Protein AF-A0A2K9AMS3-F1 (afdb_monomer_lite)

Foldseek 3Di:
DPCVVVCLVPVQLVVLVVVLVVQLVVLVVVLVVDDVVVSVVSNVVVNVVSVVVSVVSNVVSVVVVVVVVVVVVVVVVVVVVVPD

Secondary structure (DSSP, 8-state):
--STTTTHHHHHHHHHHHHHHHHHHHHHHHHTTS-HHHHHHHHHHHHHHHHHHHHHHHHHHHHHHHHHHHHHHHHHHHHHSS--

Organism: NCBI:txid1561924

Sequence (84 aa):
MKDILTFNKMVTPLIIQVIFWLGVLAIFIGAFQYNFLQGFLMIIFGTLIWRVYCELMIVIFKINNNVHILAAAKSDKAGSENGQ

Radius of gyration: 20.9 Å; chains: 1; bounding box: 50×27×55 Å

pLDDT: mean 74.66, std 14.66, range [41.62, 92.44]

InterPro domains:
  IPR025557 Protein of unknown function DUF4282 [PF14110] (32-69)

Structure (mmCIF, N/CA/C/O backbone):
data_AF-A0A2K9AMS3-F1
#
_entry.id   AF-A0A2K9AMS3-F1
#
loop_
_atom_site.group_PDB
_atom_site.id
_atom_site.type_symbol
_atom_site.label_atom_id
_atom_site.label_alt_id
_atom_site.label_comp_id
_atom_site.label_asym_id
_atom_site.label_entity_id
_atom_site.label_seq_id
_atom_site.pdbx_PDB_ins_code
_atom_site.Cartn_x
_atom_site.Cartn_y
_atom_site.Cartn_z
_atom_site.occupancy
_atom_site.B_iso_or_equiv
_atom_site.auth_seq_id
_atom_site.auth_comp_id
_atom_site.auth_asym_id
_atom_site.auth_atom_id
_atom_site.pdbx_PDB_model_num
ATOM 1 N N . MET A 1 1 ? -30.127 8.747 9.667 1.00 44.09 1 MET A N 1
ATOM 2 C CA . MET A 1 1 ? -28.656 8.937 9.643 1.00 44.09 1 MET A CA 1
ATOM 3 C C . MET A 1 1 ? -27.961 7.937 10.578 1.00 44.09 1 MET A C 1
ATOM 5 O O . MET A 1 1 ? -27.246 8.336 11.485 1.00 44.09 1 MET A O 1
ATOM 9 N N . LYS A 1 2 ? -28.211 6.630 10.410 1.00 44.69 2 LYS A N 1
ATOM 10 C CA . LYS A 1 2 ? -27.678 5.565 11.286 1.00 44.69 2 LYS A CA 1
ATOM 11 C C . LYS A 1 2 ? -27.083 4.379 10.510 1.00 44.69 2 LYS A C 1
ATOM 13 O O . LYS A 1 2 ? -26.728 3.384 11.119 1.00 44.69 2 LYS A O 1
ATOM 18 N N . ASP A 1 3 ? -26.890 4.521 9.199 1.00 50.34 3 ASP A N 1
ATOM 19 C CA . ASP A 1 3 ? -26.288 3.483 8.345 1.00 50.34 3 ASP A CA 1
ATOM 20 C C . ASP A 1 3 ? -24.805 3.707 8.040 1.00 50.34 3 ASP A C 1
ATOM 22 O O . ASP A 1 3 ? -24.134 2.842 7.485 1.00 50.34 3 ASP A O 1
ATOM 26 N N . ILE A 1 4 ? -24.244 4.829 8.495 1.00 52.38 4 ILE A N 1
ATOM 27 C CA . ILE A 1 4 ? -22.807 5.111 8.370 1.00 52.38 4 ILE A CA 1
ATOM 28 C C . ILE A 1 4 ? -21.961 4.256 9.332 1.00 52.38 4 ILE A C 1
ATOM 30 O O . ILE A 1 4 ? -20.748 4.168 9.174 1.00 52.38 4 ILE A O 1
ATOM 34 N N . LEU A 1 5 ? -22.592 3.587 10.305 1.00 54.25 5 LEU A N 1
ATOM 35 C CA . LEU A 1 5 ? -21.913 2.756 11.309 1.00 54.25 5 LEU A CA 1
ATOM 36 C C . LEU A 1 5 ? -21.893 1.258 10.956 1.00 54.25 5 LEU A C 1
ATOM 38 O O . LEU A 1 5 ? -21.043 0.531 11.461 1.00 54.25 5 LEU A O 1
ATOM 42 N N . THR A 1 6 ? -22.726 0.814 10.010 1.00 53.19 6 THR A N 1
ATOM 43 C CA . THR A 1 6 ? -22.632 -0.518 9.371 1.00 53.19 6 THR A CA 1
ATOM 44 C C . THR A 1 6 ? -21.786 -0.464 8.085 1.00 53.19 6 THR A C 1
ATOM 46 O O . THR A 1 6 ? -21.412 -1.490 7.516 1.00 53.19 6 THR A O 1
ATOM 49 N N . PHE A 1 7 ? -21.402 0.745 7.661 1.00 47.97 7 PHE A N 1
ATOM 50 C CA . PHE A 1 7 ? -20.636 1.028 6.447 1.00 47.97 7 PHE A CA 1
ATOM 51 C C . PHE A 1 7 ? -19.198 0.475 6.516 1.00 47.97 7 PHE A C 1
ATOM 53 O O . PHE A 1 7 ? -18.681 -0.013 5.519 1.00 47.97 7 PHE A O 1
ATOM 60 N N . ASN A 1 8 ? -18.561 0.416 7.692 1.00 53.59 8 ASN A N 1
ATOM 61 C CA . ASN A 1 8 ? -17.163 -0.037 7.823 1.00 53.59 8 ASN A CA 1
ATOM 62 C C . ASN A 1 8 ? -16.904 -1.484 7.359 1.00 53.59 8 ASN A C 1
ATOM 64 O O . ASN A 1 8 ? -15.803 -1.800 6.914 1.00 53.59 8 ASN A O 1
ATOM 68 N N . LYS A 1 9 ? -17.905 -2.376 7.396 1.00 50.75 9 LYS A N 1
ATOM 69 C CA . LYS A 1 9 ? -17.736 -3.756 6.904 1.00 50.75 9 LYS A CA 1
ATOM 70 C C . LYS A 1 9 ? -17.709 -3.851 5.369 1.00 50.75 9 LYS A C 1
ATOM 72 O O . LYS A 1 9 ? -17.264 -4.869 4.847 1.00 50.75 9 LYS A O 1
ATOM 77 N N . MET A 1 10 ? -18.104 -2.790 4.658 1.00 54.34 10 MET A N 1
ATOM 78 C CA . MET A 1 10 ? -18.056 -2.693 3.189 1.00 54.34 10 MET A CA 1
ATOM 79 C C . MET A 1 10 ? -17.145 -1.570 2.663 1.00 54.34 10 MET A C 1
ATOM 81 O O . MET A 1 10 ? -16.607 -1.688 1.567 1.00 54.34 10 MET A O 1
ATOM 85 N N . VAL A 1 11 ? -16.904 -0.515 3.439 1.00 66.44 11 VAL A N 1
ATOM 86 C CA . VAL A 1 11 ? -16.086 0.643 3.043 1.00 66.44 11 VAL A CA 1
ATOM 87 C C . VAL A 1 11 ? -14.607 0.336 3.069 1.00 66.44 11 VAL A C 1
ATOM 89 O O . VAL A 1 11 ? -13.915 0.654 2.110 1.00 66.44 11 VAL A O 1
ATOM 92 N N . THR A 1 12 ? -14.108 -0.298 4.131 1.00 76.19 12 THR A N 1
ATOM 93 C CA . THR A 1 12 ? -12.688 -0.642 4.212 1.00 76.19 12 THR A CA 1
ATOM 94 C C . THR A 1 12 ? -12.233 -1.536 3.054 1.00 76.19 12 THR A C 1
ATOM 96 O O . THR A 1 12 ? -11.226 -1.194 2.432 1.00 76.19 12 THR A O 1
ATOM 99 N N . PRO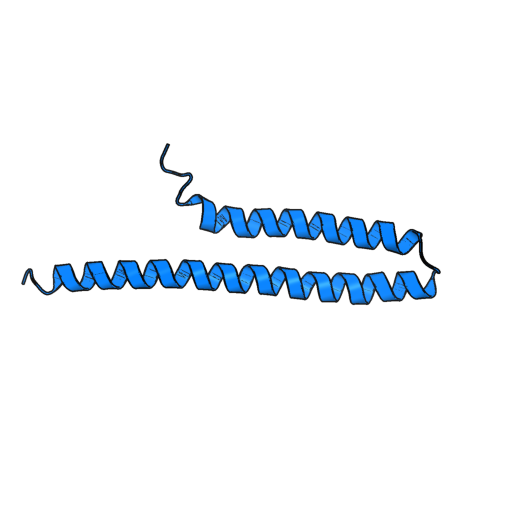 A 1 13 ? -12.950 -2.620 2.679 1.00 72.31 13 PRO A N 1
ATOM 100 C CA . PRO A 1 13 ? -12.560 -3.384 1.498 1.00 72.31 13 PRO A CA 1
ATOM 101 C C . PRO A 1 13 ? -12.636 -2.551 0.206 1.00 72.31 13 PRO A C 1
ATOM 103 O O . PRO A 1 13 ? -11.742 -2.672 -0.625 1.00 72.31 13 PRO A O 1
ATOM 106 N N . LEU A 1 14 ? -13.621 -1.654 0.061 1.00 77.00 14 LEU A N 1
ATOM 107 C CA . LEU A 1 14 ? -13.771 -0.796 -1.122 1.00 77.00 14 LEU A CA 1
ATOM 108 C C . LEU A 1 14 ? -12.651 0.254 -1.245 1.00 77.00 14 LEU A C 1
ATOM 110 O O . LEU A 1 14 ? -12.088 0.427 -2.323 1.00 77.00 14 LEU A O 1
ATOM 114 N N . ILE A 1 15 ? -12.266 0.905 -0.143 1.00 83.25 15 ILE A N 1
ATOM 115 C CA . ILE A 1 15 ? -11.144 1.856 -0.093 1.00 83.25 15 ILE A CA 1
ATOM 116 C C . ILE A 1 15 ? -9.832 1.166 -0.468 1.00 83.25 15 ILE A C 1
ATOM 118 O O . ILE A 1 15 ? -9.073 1.699 -1.278 1.00 83.25 15 ILE A O 1
ATOM 122 N N . ILE A 1 16 ? -9.573 -0.034 0.066 1.00 84.31 16 ILE A N 1
ATOM 123 C CA . ILE A 1 16 ? -8.370 -0.797 -0.291 1.00 84.31 16 ILE A CA 1
ATOM 124 C C . ILE A 1 16 ? -8.388 -1.163 -1.781 1.00 84.31 16 ILE A C 1
ATOM 126 O O . ILE A 1 16 ? -7.349 -1.102 -2.431 1.00 84.31 16 ILE A O 1
ATOM 130 N N . GLN A 1 17 ? -9.551 -1.484 -2.350 1.00 81.88 17 GLN A N 1
ATOM 131 C CA . GLN A 1 17 ? -9.687 -1.794 -3.775 1.00 81.88 17 GLN A CA 1
ATOM 132 C C . GLN A 1 17 ? -9.356 -0.588 -4.675 1.00 81.88 17 GLN A C 1
ATOM 134 O O . GLN A 1 17 ? -8.700 -0.749 -5.705 1.00 81.88 17 GLN A O 1
ATOM 139 N N . VAL A 1 18 ? -9.749 0.623 -4.264 1.00 87.25 18 VAL A N 1
ATOM 140 C CA . VAL A 1 18 ? -9.389 1.875 -4.953 1.00 87.25 18 VAL A CA 1
ATOM 141 C C . VAL A 1 18 ? -7.882 2.128 -4.868 1.00 87.25 18 VAL A C 1
ATOM 143 O O . VAL A 1 18 ? -7.246 2.388 -5.889 1.00 87.25 18 VAL A O 1
ATOM 146 N N . ILE A 1 19 ? -7.289 1.982 -3.677 1.00 88.12 19 ILE A N 1
ATOM 147 C CA . ILE A 1 19 ? -5.836 2.111 -3.474 1.00 88.12 19 ILE A CA 1
ATOM 148 C C . ILE A 1 19 ? -5.077 1.072 -4.306 1.00 88.12 19 ILE A C 1
ATOM 150 O O . ILE A 1 19 ? -4.056 1.398 -4.907 1.00 88.12 19 ILE A O 1
ATOM 154 N N . PHE A 1 20 ? -5.586 -0.161 -4.389 1.00 86.56 20 PHE A N 1
ATOM 155 C CA . PHE A 1 20 ? -4.978 -1.229 -5.174 1.00 86.56 20 PHE A CA 1
ATOM 156 C C . PHE A 1 20 ? -4.837 -0.826 -6.641 1.00 86.56 20 PHE A C 1
ATOM 158 O O . PHE A 1 20 ? -3.742 -0.915 -7.194 1.00 86.56 20 PHE A O 1
ATOM 165 N N . TRP A 1 21 ? -5.924 -0.350 -7.252 1.00 86.44 21 TRP A N 1
ATOM 166 C CA . TRP A 1 21 ? -5.930 0.054 -8.656 1.00 86.44 21 TRP A CA 1
ATOM 167 C C . TRP A 1 21 ? -4.999 1.244 -8.911 1.00 86.44 21 TRP A C 1
ATOM 169 O O . TRP A 1 21 ? -4.276 1.260 -9.904 1.00 86.44 21 TRP A O 1
ATOM 179 N N . LEU A 1 22 ? -4.947 2.191 -7.970 1.00 90.75 22 LEU A N 1
ATOM 180 C CA . LEU A 1 22 ? -4.067 3.359 -8.022 1.00 90.75 22 LEU A CA 1
ATOM 181 C C . LEU A 1 22 ? -2.583 2.962 -7.913 1.00 90.75 22 LEU A C 1
ATOM 183 O O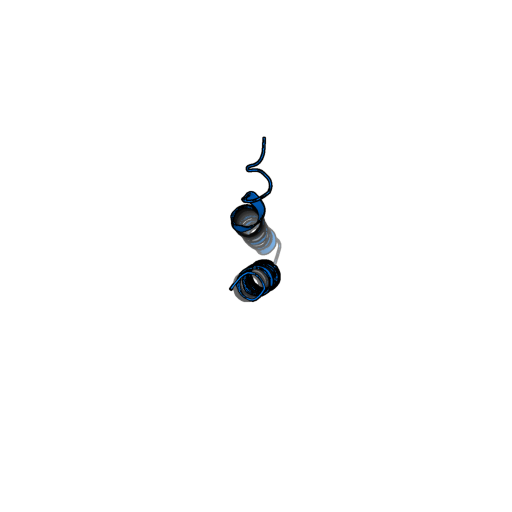 . LEU A 1 22 ? -1.752 3.466 -8.665 1.00 90.75 22 LEU A O 1
ATOM 187 N N . GLY A 1 23 ? -2.257 2.003 -7.043 1.00 87.88 23 GLY A N 1
ATOM 188 C CA . GLY A 1 23 ? -0.908 1.446 -6.919 1.00 87.88 23 GLY A CA 1
ATOM 189 C C . GLY A 1 23 ? -0.474 0.641 -8.142 1.00 87.88 23 GLY A C 1
ATOM 190 O O . GLY A 1 23 ? 0.648 0.806 -8.610 1.00 87.88 23 GLY A O 1
ATOM 191 N N . VAL A 1 24 ? -1.370 -0.164 -8.725 1.00 87.44 24 VAL A N 1
ATOM 192 C CA . VAL A 1 24 ? -1.098 -0.866 -9.992 1.00 87.44 24 VAL A CA 1
ATOM 193 C C . VAL A 1 24 ? -0.840 0.136 -11.117 1.00 87.44 24 VAL A C 1
ATOM 195 O O . VAL A 1 24 ? 0.125 -0.031 -11.858 1.00 87.44 24 VAL A O 1
ATOM 198 N N . LEU A 1 25 ? -1.642 1.203 -11.210 1.00 90.25 25 LEU A N 1
ATOM 199 C CA . LEU A 1 25 ? -1.440 2.269 -12.192 1.00 90.25 25 LEU A CA 1
ATOM 200 C C . LEU A 1 25 ? -0.073 2.949 -12.006 1.00 90.25 25 LEU A C 1
ATOM 202 O O . LEU A 1 25 ? 0.650 3.154 -12.977 1.00 90.25 25 LEU A O 1
ATOM 206 N N . ALA A 1 26 ? 0.313 3.239 -10.760 1.00 88.38 26 ALA A N 1
ATOM 207 C CA . ALA A 1 26 ? 1.607 3.833 -10.437 1.00 88.38 26 ALA A CA 1
ATOM 208 C C . ALA A 1 26 ? 2.788 2.918 -10.806 1.00 88.38 26 ALA A C 1
ATOM 210 O O . ALA A 1 26 ? 3.767 3.397 -11.375 1.00 88.38 26 ALA A O 1
ATOM 211 N N . ILE A 1 27 ? 2.690 1.608 -10.547 1.00 86.62 27 ILE A N 1
ATOM 212 C CA . ILE A 1 27 ? 3.704 0.620 -10.958 1.00 86.62 27 ILE A CA 1
ATOM 213 C C . ILE A 1 27 ? 3.810 0.577 -12.487 1.00 86.62 27 ILE A C 1
ATOM 215 O O . ILE A 1 27 ? 4.915 0.543 -13.027 1.00 86.62 27 ILE A O 1
ATOM 219 N N . PHE A 1 28 ? 2.674 0.637 -13.187 1.00 85.62 28 PHE A N 1
ATOM 220 C CA . PHE A 1 28 ? 2.631 0.630 -14.648 1.00 85.62 28 PHE A CA 1
ATOM 221 C C . PHE A 1 28 ? 3.313 1.863 -15.250 1.00 85.62 28 PHE A C 1
ATOM 223 O O . PHE A 1 28 ? 4.135 1.728 -16.149 1.00 85.62 28 PHE A O 1
ATOM 230 N N . ILE A 1 29 ? 3.025 3.058 -14.721 1.00 88.19 29 ILE A N 1
ATOM 231 C CA . ILE A 1 29 ? 3.641 4.318 -15.168 1.00 88.19 29 ILE A CA 1
ATOM 232 C C . ILE A 1 29 ? 5.130 4.356 -14.792 1.00 88.19 29 ILE A C 1
ATOM 234 O O . ILE A 1 29 ? 5.963 4.761 -15.600 1.00 88.19 29 ILE A O 1
ATOM 238 N N . GLY A 1 30 ? 5.484 3.892 -13.590 1.00 83.88 30 GLY A N 1
ATOM 239 C CA . GLY A 1 30 ? 6.870 3.823 -13.128 1.00 83.88 30 GLY A CA 1
ATOM 240 C C . GLY A 1 30 ? 7.731 2.903 -13.991 1.00 83.88 30 GLY A C 1
ATOM 241 O O . GLY A 1 30 ? 8.874 3.238 -14.284 1.00 83.88 30 GLY A O 1
ATOM 242 N N . ALA A 1 31 ? 7.175 1.789 -14.476 1.00 83.19 31 ALA A N 1
ATOM 243 C CA . ALA A 1 31 ? 7.886 0.854 -15.343 1.00 83.19 31 ALA A CA 1
ATOM 244 C C . ALA A 1 31 ? 8.345 1.472 -16.677 1.00 83.19 31 ALA A C 1
ATOM 246 O O . ALA A 1 31 ? 9.381 1.057 -17.191 1.00 83.19 31 ALA A O 1
ATOM 247 N N . PHE A 1 32 ? 7.641 2.486 -17.199 1.00 81.69 32 PHE A N 1
ATOM 248 C CA . PHE A 1 32 ? 8.058 3.224 -18.403 1.00 81.69 32 PHE A CA 1
ATOM 249 C C . PHE A 1 32 ? 9.284 4.121 -18.179 1.00 81.69 32 PHE A C 1
ATOM 251 O O . PHE A 1 32 ? 9.958 4.471 -19.143 1.00 81.69 32 PHE A O 1
ATOM 258 N N . GLN A 1 33 ? 9.580 4.490 -16.930 1.00 83.62 33 GLN A N 1
ATOM 259 C CA . GLN A 1 33 ? 10.728 5.333 -16.575 1.00 83.62 33 GLN A CA 1
ATOM 260 C C . GLN A 1 33 ? 12.028 4.537 -16.374 1.00 83.62 33 GLN A C 1
ATOM 262 O O . GLN A 1 33 ? 13.104 5.127 -16.295 1.00 83.62 33 GLN A O 1
ATOM 267 N N . TYR A 1 34 ? 11.950 3.208 -16.270 1.00 81.94 34 TYR A N 1
ATOM 268 C CA . TYR A 1 34 ? 13.109 2.339 -16.070 1.00 81.94 34 TYR A CA 1
ATOM 269 C C . TYR A 1 34 ? 13.537 1.647 -17.369 1.00 81.94 34 TYR A C 1
ATOM 271 O O . TYR A 1 34 ? 12.772 1.520 -18.322 1.00 81.94 34 TYR A O 1
ATOM 279 N N . ASN A 1 35 ? 14.773 1.139 -17.392 1.00 86.94 35 ASN A N 1
ATOM 280 C CA . ASN A 1 35 ? 15.266 0.305 -18.490 1.00 86.94 35 ASN A CA 1
ATOM 281 C C . ASN A 1 35 ? 14.358 -0.917 -18.702 1.00 86.94 35 ASN A C 1
ATOM 283 O O . ASN A 1 35 ? 13.875 -1.488 -17.726 1.00 86.94 35 ASN A O 1
ATOM 287 N N . PHE A 1 36 ? 14.211 -1.379 -19.949 1.00 80.56 36 PHE A N 1
ATOM 288 C CA . PHE A 1 36 ? 13.307 -2.480 -20.327 1.00 80.56 36 PHE A CA 1
ATOM 289 C C . PHE A 1 36 ? 13.423 -3.715 -19.412 1.00 80.56 36 PHE A C 1
ATOM 291 O O . PHE A 1 36 ? 12.419 -4.271 -18.974 1.00 80.56 36 PHE A O 1
ATOM 298 N N . LEU A 1 37 ? 14.651 -4.097 -19.043 1.00 85.50 37 LEU A N 1
ATOM 299 C CA . LEU A 1 37 ? 14.912 -5.239 -18.162 1.00 85.50 37 LEU A CA 1
ATOM 300 C C . LEU A 1 37 ? 14.513 -4.981 -16.697 1.00 85.50 37 LEU A C 1
ATOM 302 O O . LEU A 1 37 ? 13.962 -5.858 -16.037 1.00 85.50 37 LEU A O 1
ATOM 306 N N . GLN A 1 38 ? 14.762 -3.771 -16.191 1.00 84.50 38 GLN A N 1
ATOM 307 C CA . GLN A 1 38 ? 14.409 -3.375 -14.824 1.00 84.50 38 GLN A CA 1
ATOM 308 C C . GLN A 1 38 ? 12.899 -3.154 -14.674 1.00 84.50 38 GLN A C 1
ATOM 310 O O . GLN A 1 38 ? 12.321 -3.592 -13.684 1.00 84.50 38 GLN A O 1
ATOM 315 N N . GLY A 1 39 ? 12.254 -2.532 -15.667 1.00 85.25 39 GLY A N 1
ATOM 316 C CA . GLY A 1 39 ? 10.808 -2.318 -15.702 1.00 85.25 39 GLY A CA 1
ATOM 317 C C . GLY A 1 39 ? 10.033 -3.634 -15.738 1.00 85.25 39 GLY A C 1
ATOM 318 O O . GLY A 1 39 ? 9.074 -3.793 -14.987 1.00 85.25 39 GLY A O 1
ATOM 319 N N . PHE A 1 40 ? 10.494 -4.622 -16.515 1.00 85.88 40 PHE A N 1
ATOM 320 C CA . PHE A 1 40 ? 9.866 -5.948 -16.558 1.00 85.88 40 PHE A CA 1
ATOM 321 C C . PHE A 1 40 ? 9.943 -6.669 -15.204 1.00 85.88 40 PHE A C 1
ATOM 323 O O . PHE A 1 40 ? 8.948 -7.221 -14.727 1.00 85.88 40 PHE A O 1
ATOM 330 N N . LEU A 1 41 ? 11.104 -6.600 -14.541 1.00 89.19 41 LEU A N 1
ATOM 331 C CA . LEU A 1 41 ? 11.286 -7.147 -13.196 1.00 89.19 41 LEU A CA 1
ATOM 332 C C . LEU A 1 41 ? 10.371 -6.444 -12.176 1.00 89.19 41 LEU A C 1
ATOM 334 O O . LEU A 1 41 ? 9.756 -7.105 -11.340 1.00 89.19 41 LEU A O 1
ATOM 338 N N . MET A 1 42 ? 10.242 -5.115 -12.272 1.00 85.81 42 MET A N 1
ATOM 339 C CA . MET A 1 42 ? 9.408 -4.306 -11.379 1.00 85.81 42 MET A CA 1
ATOM 340 C C . MET A 1 42 ? 7.913 -4.591 -11.571 1.00 85.81 42 MET A C 1
ATOM 342 O O . MET A 1 42 ? 7.189 -4.710 -10.592 1.00 85.81 42 MET A O 1
ATOM 346 N N . ILE A 1 43 ? 7.430 -4.777 -12.803 1.00 87.44 43 ILE A N 1
ATOM 347 C CA . ILE A 1 43 ? 6.017 -5.115 -13.031 1.00 87.44 43 ILE A CA 1
ATOM 348 C C . ILE A 1 43 ? 5.671 -6.451 -12.369 1.00 87.44 43 ILE A C 1
ATOM 350 O O . ILE A 1 43 ? 4.655 -6.534 -11.679 1.00 87.44 43 ILE A O 1
ATOM 354 N N . ILE A 1 44 ? 6.514 -7.477 -12.529 1.00 89.25 44 ILE A N 1
ATOM 355 C CA . ILE A 1 44 ? 6.249 -8.801 -11.951 1.00 89.25 44 ILE A CA 1
ATOM 356 C C . ILE A 1 44 ? 6.355 -8.757 -10.424 1.00 89.25 44 ILE A C 1
ATOM 358 O O . ILE A 1 44 ? 5.382 -9.068 -9.736 1.00 89.25 44 ILE A O 1
ATOM 362 N N . PHE A 1 45 ? 7.502 -8.344 -9.879 1.00 90.31 45 PHE A N 1
ATOM 363 C CA . PHE A 1 45 ? 7.711 -8.353 -8.429 1.00 90.31 45 PHE A CA 1
ATOM 364 C C . PHE A 1 45 ? 6.891 -7.276 -7.714 1.00 90.31 45 PHE A C 1
ATOM 366 O O . PHE A 1 45 ? 6.314 -7.550 -6.666 1.00 90.31 45 PHE A O 1
ATOM 373 N N . GLY A 1 46 ? 6.778 -6.077 -8.282 1.00 88.06 46 GLY A N 1
ATOM 374 C CA . GLY A 1 46 ? 6.012 -4.967 -7.717 1.00 88.06 46 GLY A CA 1
ATOM 375 C C . GLY A 1 46 ? 4.518 -5.258 -7.664 1.00 88.06 46 GLY A C 1
ATOM 376 O O . GLY A 1 46 ? 3.905 -5.073 -6.615 1.00 88.06 46 GLY A O 1
ATOM 377 N N . THR A 1 47 ? 3.930 -5.798 -8.739 1.00 87.88 47 THR A N 1
ATOM 378 C CA . THR A 1 47 ? 2.504 -6.178 -8.723 1.00 87.88 47 THR A CA 1
ATOM 379 C C . THR A 1 47 ? 2.248 -7.334 -7.757 1.00 87.88 47 THR A C 1
ATOM 381 O O . THR A 1 47 ? 1.233 -7.332 -7.060 1.00 87.88 47 THR A O 1
ATOM 384 N N . LEU A 1 48 ? 3.161 -8.309 -7.680 1.00 92.00 48 LEU A N 1
ATOM 385 C CA . LEU A 1 48 ? 3.018 -9.473 -6.804 1.00 92.00 48 LEU A CA 1
ATOM 386 C C . LEU A 1 48 ? 3.142 -9.096 -5.320 1.00 92.00 48 LEU A C 1
ATOM 388 O O . LEU A 1 48 ? 2.300 -9.495 -4.519 1.00 92.00 48 LEU A O 1
ATOM 392 N N . ILE A 1 49 ? 4.119 -8.261 -4.957 1.00 89.44 49 ILE A N 1
ATOM 393 C CA . ILE A 1 49 ? 4.261 -7.735 -3.591 1.00 89.44 49 ILE A CA 1
ATOM 394 C C . ILE A 1 49 ? 3.052 -6.868 -3.221 1.00 89.44 49 ILE A C 1
ATOM 396 O O . ILE A 1 49 ? 2.483 -7.037 -2.142 1.00 89.44 49 ILE A O 1
ATOM 400 N N . TRP A 1 50 ? 2.616 -5.980 -4.121 1.00 88.81 50 TRP A N 1
ATOM 401 C CA . TRP A 1 50 ? 1.459 -5.110 -3.896 1.00 88.81 50 TRP A CA 1
ATOM 402 C C . TRP A 1 50 ? 0.166 -5.905 -3.674 1.00 88.81 50 TRP A C 1
ATOM 404 O O . TRP A 1 50 ? -0.587 -5.609 -2.746 1.00 88.81 50 TRP A O 1
ATOM 414 N N . ARG A 1 51 ? -0.057 -6.967 -4.466 1.00 89.69 51 ARG A N 1
ATOM 415 C CA . ARG A 1 51 ? -1.163 -7.925 -4.284 1.00 89.69 51 ARG A CA 1
ATOM 416 C C . ARG A 1 51 ? -1.163 -8.505 -2.874 1.00 89.69 51 ARG A C 1
ATOM 418 O O . ARG A 1 51 ? -2.150 -8.346 -2.162 1.00 89.69 51 ARG A O 1
ATOM 425 N N . VAL A 1 52 ? -0.048 -9.113 -2.465 1.00 92.44 52 VAL A N 1
ATOM 426 C CA . VAL A 1 52 ? 0.082 -9.767 -1.153 1.00 92.44 52 VAL A CA 1
ATOM 427 C C . VAL A 1 52 ? -0.146 -8.770 -0.014 1.00 92.44 52 VAL A C 1
ATOM 429 O O . VAL A 1 52 ? -0.846 -9.084 0.948 1.00 92.44 52 VAL A O 1
ATOM 432 N N . TYR A 1 53 ? 0.383 -7.551 -0.134 1.00 89.25 53 TYR A N 1
ATOM 433 C CA . TYR A 1 53 ? 0.217 -6.511 0.880 1.00 89.25 53 TYR A CA 1
ATOM 434 C C . TY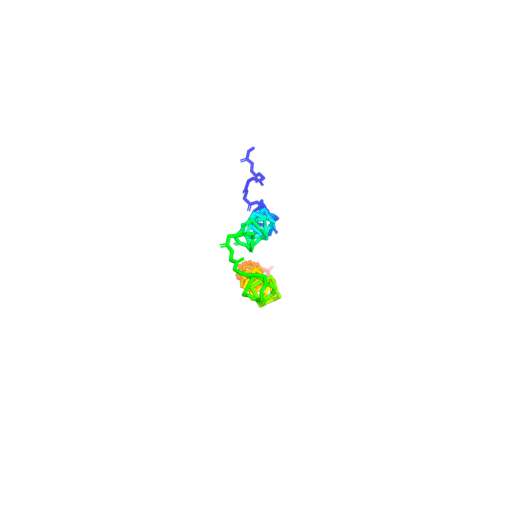R A 1 53 ? -1.244 -6.053 1.019 1.00 89.25 53 TYR A C 1
ATOM 436 O O . TYR A 1 53 ? -1.770 -5.983 2.133 1.00 89.25 53 TYR A O 1
ATOM 444 N N . CYS A 1 54 ? -1.928 -5.791 -0.102 1.00 85.38 54 CYS A N 1
ATOM 445 C CA . CYS A 1 54 ? -3.350 -5.440 -0.099 1.00 85.38 54 CYS A CA 1
ATOM 446 C C . CYS A 1 54 ? -4.224 -6.567 0.475 1.00 85.38 54 CYS A C 1
ATOM 448 O O . CYS A 1 54 ? -5.155 -6.293 1.233 1.00 85.38 54 CYS A O 1
ATOM 450 N N . GLU A 1 55 ? -3.918 -7.827 0.159 1.00 85.88 55 GLU A N 1
ATOM 451 C CA . GLU A 1 55 ? -4.658 -8.990 0.658 1.00 85.88 55 GLU A CA 1
ATOM 452 C C . GLU A 1 55 ? -4.492 -9.152 2.175 1.00 85.88 55 GLU A C 1
ATOM 454 O O . GLU A 1 55 ? -5.479 -9.322 2.895 1.00 85.88 55 GLU A O 1
ATOM 459 N N . LEU A 1 56 ? -3.267 -8.979 2.683 1.00 89.06 56 LEU A N 1
ATOM 460 C CA . LEU A 1 56 ? -2.975 -9.020 4.116 1.00 89.06 56 LEU A CA 1
ATOM 461 C C . LEU A 1 56 ? -3.697 -7.897 4.884 1.00 89.06 56 LEU A C 1
ATOM 463 O O . LEU A 1 56 ? -4.270 -8.149 5.946 1.00 89.06 56 LEU A O 1
ATOM 467 N N . MET A 1 57 ? -3.744 -6.681 4.328 1.00 83.56 57 MET A N 1
ATOM 468 C CA . MET A 1 57 ? -4.484 -5.555 4.917 1.00 83.56 57 MET A CA 1
ATOM 469 C C . MET A 1 57 ? -5.987 -5.841 5.033 1.00 83.56 57 MET A C 1
ATOM 471 O O . MET A 1 57 ? -6.592 -5.579 6.076 1.00 83.56 57 MET A O 1
ATOM 475 N N . ILE A 1 58 ? -6.591 -6.439 4.000 1.00 82.00 58 ILE A N 1
ATOM 476 C CA . ILE A 1 58 ? -8.006 -6.840 4.020 1.00 82.00 58 ILE A CA 1
ATOM 477 C C . ILE A 1 58 ? -8.254 -7.917 5.083 1.00 82.00 58 ILE A C 1
ATOM 479 O O . ILE A 1 58 ? -9.251 -7.852 5.807 1.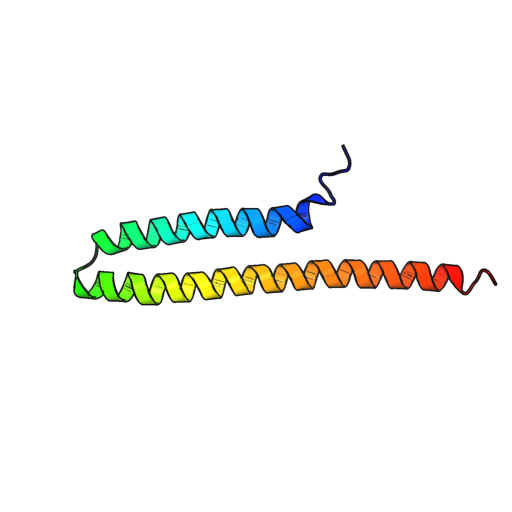00 82.00 58 ILE A O 1
ATOM 483 N N . VAL A 1 59 ? -7.358 -8.903 5.191 1.00 84.69 59 VAL A N 1
ATOM 484 C CA . VAL A 1 59 ? -7.475 -10.012 6.148 1.00 84.69 59 VAL A CA 1
ATOM 485 C C . VAL A 1 59 ? -7.459 -9.507 7.592 1.00 84.69 59 VAL A C 1
ATOM 487 O O . VAL A 1 59 ? -8.342 -9.876 8.369 1.00 84.69 59 VAL A O 1
ATOM 490 N N . ILE A 1 60 ? -6.533 -8.609 7.942 1.00 82.44 60 ILE A N 1
ATOM 491 C CA . ILE A 1 60 ? -6.442 -8.033 9.295 1.00 82.44 60 ILE A CA 1
ATOM 492 C C . ILE A 1 60 ? -7.722 -7.263 9.647 1.00 82.44 60 ILE A C 1
ATOM 494 O O . ILE A 1 60 ? -8.274 -7.423 10.738 1.00 82.44 60 ILE A O 1
ATOM 498 N N . PHE A 1 61 ? -8.251 -6.479 8.706 1.00 75.19 61 PHE A N 1
ATOM 499 C CA . PHE A 1 61 ? -9.479 -5.714 8.929 1.00 75.19 61 PHE A CA 1
ATOM 500 C C . PHE A 1 61 ? -10.715 -6.614 9.083 1.00 75.19 61 PHE A C 1
ATOM 502 O O . PHE A 1 61 ? -11.590 -6.345 9.912 1.00 75.19 61 PHE A O 1
ATOM 509 N N . LYS A 1 62 ? -10.774 -7.719 8.325 1.00 71.00 62 LYS A N 1
ATOM 510 C CA . LYS A 1 62 ? -11.810 -8.754 8.465 1.00 71.00 62 LYS A CA 1
ATOM 511 C C . LYS A 1 62 ? -11.782 -9.406 9.847 1.00 71.00 62 LYS A C 1
ATOM 513 O O . LYS A 1 62 ? -12.847 -9.633 10.420 1.00 71.00 62 LYS A O 1
ATOM 518 N N . ILE A 1 63 ? -10.591 -9.685 10.378 1.00 78.62 63 ILE A N 1
ATOM 519 C CA . ILE A 1 63 ? -10.422 -10.249 11.721 1.00 78.62 63 ILE A CA 1
ATOM 520 C C . ILE A 1 63 ? -10.918 -9.253 12.772 1.00 78.62 63 ILE A C 1
ATOM 522 O O . ILE A 1 63 ? -11.777 -9.619 13.570 1.00 78.62 63 ILE A O 1
ATOM 526 N N . ASN A 1 64 ? -10.472 -7.993 12.722 1.00 73.44 64 ASN A N 1
ATOM 527 C CA . ASN A 1 64 ? -10.872 -6.956 13.681 1.00 73.44 64 ASN A CA 1
ATOM 528 C C . ASN A 1 64 ? -12.404 -6.806 13.783 1.00 73.44 64 ASN A C 1
ATOM 530 O O . ASN A 1 64 ? -12.975 -6.793 14.872 1.00 73.44 64 ASN A O 1
ATOM 534 N N . ASN A 1 65 ? -13.094 -6.797 12.640 1.00 65.94 65 ASN A N 1
ATOM 535 C CA . ASN A 1 65 ? -14.554 -6.707 12.608 1.00 65.94 65 ASN A CA 1
ATOM 536 C C . ASN A 1 65 ? -15.260 -7.923 13.234 1.00 65.94 65 ASN A C 1
ATOM 538 O O . ASN A 1 65 ? -16.347 -7.777 13.786 1.00 65.94 65 ASN A O 1
ATOM 542 N N . ASN A 1 66 ? -14.675 -9.122 13.158 1.00 66.94 66 ASN A N 1
ATOM 543 C CA . ASN A 1 66 ? -15.274 -10.327 13.736 1.00 66.94 66 ASN A CA 1
ATOM 544 C C . ASN A 1 66 ? -15.155 -10.368 15.268 1.00 66.94 66 ASN A C 1
ATOM 546 O O . ASN A 1 66 ? -16.081 -10.838 15.929 1.00 66.94 66 ASN A O 1
ATOM 550 N N . VAL A 1 67 ? -14.071 -9.844 15.849 1.00 65.44 67 VAL A N 1
ATOM 551 C CA . VAL A 1 67 ? -13.875 -9.841 17.313 1.00 65.44 67 VAL A CA 1
ATOM 552 C C . VAL A 1 67 ? -14.909 -8.952 18.019 1.00 65.44 67 VAL A C 1
ATOM 554 O O . VAL A 1 67 ? -15.444 -9.336 19.059 1.00 65.44 67 VAL A O 1
ATOM 557 N N . HIS A 1 68 ? -15.280 -7.816 17.419 1.00 61.62 68 HIS A N 1
ATOM 558 C CA . HIS A 1 68 ? -16.330 -6.935 17.947 1.00 61.62 68 HIS A CA 1
ATOM 559 C C . HIS A 1 68 ? -17.724 -7.588 17.968 1.00 61.62 68 HIS A C 1
ATOM 561 O O . HIS A 1 68 ? -18.501 -7.351 18.893 1.00 61.62 68 HIS A O 1
ATOM 567 N N . ILE A 1 69 ? -18.029 -8.451 16.993 1.00 63.25 69 ILE A N 1
ATOM 568 C CA . ILE A 1 69 ? -19.308 -9.178 16.924 1.00 63.25 69 ILE A CA 1
ATOM 569 C C . ILE A 1 69 ? -19.370 -10.264 18.011 1.00 63.25 69 ILE A C 1
ATOM 571 O O . ILE A 1 69 ? -20.412 -10.46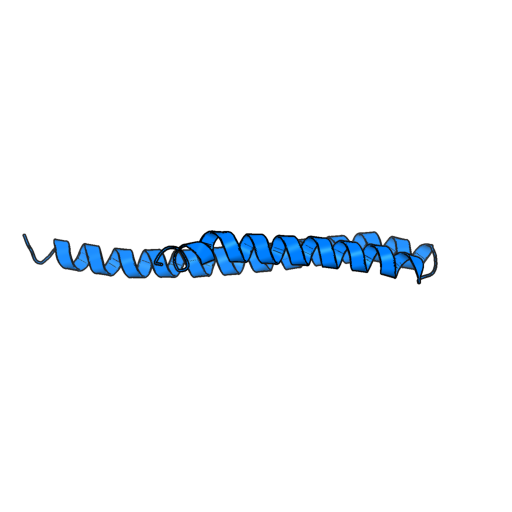6 18.631 1.00 63.25 69 ILE A O 1
ATOM 575 N N . LEU A 1 70 ? -18.244 -10.925 18.296 1.00 64.56 70 LEU A N 1
ATOM 576 C CA . LEU A 1 70 ? -18.151 -11.955 19.337 1.00 64.56 70 LEU A CA 1
ATOM 577 C C . LEU A 1 70 ? -18.223 -11.370 20.755 1.00 64.56 70 LEU A C 1
ATOM 579 O O . LEU A 1 70 ? -18.843 -11.969 21.633 1.00 64.56 70 LEU A O 1
ATOM 583 N N . ALA A 1 71 ? -17.638 -10.189 20.980 1.00 66.75 71 ALA A N 1
ATOM 584 C CA . ALA A 1 71 ? -17.747 -9.481 22.255 1.00 66.75 71 ALA A CA 1
ATOM 585 C C . ALA A 1 71 ? -19.195 -9.037 22.543 1.00 66.75 71 ALA A C 1
ATOM 587 O O . ALA A 1 71 ? -19.673 -9.193 23.667 1.00 66.75 71 ALA A O 1
ATOM 588 N N . ALA A 1 72 ? -19.919 -8.566 21.520 1.00 62.09 72 ALA A N 1
ATOM 589 C CA . ALA A 1 72 ? -21.335 -8.217 21.637 1.00 62.09 72 ALA A CA 1
ATOM 590 C C . ALA A 1 72 ? -22.227 -9.452 21.881 1.00 62.09 72 ALA A C 1
ATOM 592 O O . ALA A 1 72 ? -23.099 -9.417 22.746 1.00 62.09 72 ALA A O 1
ATOM 593 N N . ALA A 1 73 ? -21.961 -10.574 21.198 1.00 64.56 73 ALA A N 1
ATOM 594 C CA . ALA A 1 73 ? -22.710 -11.823 21.378 1.00 64.56 73 ALA A CA 1
ATOM 595 C C . ALA A 1 73 ? -22.559 -12.432 22.785 1.00 64.56 73 ALA A C 1
ATOM 597 O O . ALA A 1 73 ? -23.461 -13.115 23.270 1.00 64.56 73 ALA A O 1
ATOM 598 N N . LYS A 1 74 ? -21.433 -12.179 23.467 1.00 64.31 74 LYS A N 1
ATOM 599 C CA . LYS A 1 74 ? -21.213 -12.673 24.833 1.00 64.31 74 LYS A CA 1
ATOM 600 C C . LYS A 1 74 ? -22.044 -11.919 25.876 1.00 64.31 74 LYS A C 1
ATOM 602 O O . LYS A 1 74 ? -22.453 -12.519 26.865 1.00 64.31 74 LYS A O 1
ATOM 607 N N . SER A 1 75 ? -22.309 -10.631 25.650 1.00 60.31 75 SER A N 1
ATOM 608 C CA . SER A 1 75 ? -23.105 -9.809 26.570 1.00 60.31 75 SER A CA 1
ATOM 609 C C . SER A 1 75 ? -24.608 -10.112 26.490 1.00 60.31 75 SER A C 1
ATOM 611 O O . SER A 1 75 ? -25.300 -9.965 27.490 1.00 60.31 75 SER A O 1
ATOM 613 N N . ASP A 1 76 ? -25.099 -10.568 25.333 1.00 61.81 76 ASP A N 1
ATOM 614 C CA . ASP A 1 76 ? -26.496 -10.981 25.115 1.00 61.81 76 ASP A CA 1
ATOM 615 C C . ASP A 1 76 ? -26.811 -12.334 25.784 1.00 61.81 76 ASP A C 1
ATOM 617 O O . ASP A 1 76 ? -27.795 -12.477 26.511 1.00 61.81 76 ASP A O 1
ATOM 621 N N . LYS A 1 77 ? -25.893 -13.304 25.662 1.00 59.81 77 LYS A N 1
ATOM 622 C CA . LYS A 1 77 ? -25.994 -14.613 26.333 1.00 59.81 77 LYS A CA 1
ATOM 623 C C . LYS A 1 77 ? -26.024 -14.497 27.865 1.00 59.81 77 LYS A C 1
ATOM 625 O O . LYS A 1 77 ? -26.786 -15.213 28.502 1.00 59.81 77 LYS A O 1
ATOM 630 N N . ALA A 1 78 ? -25.266 -13.563 28.447 1.00 59.47 78 ALA A N 1
ATOM 631 C CA . ALA A 1 78 ? -25.250 -13.328 29.895 1.00 59.47 78 ALA A CA 1
ATOM 632 C C . ALA A 1 78 ? -26.551 -12.690 30.435 1.00 59.47 78 ALA A C 1
ATOM 634 O O . ALA A 1 78 ? -26.867 -12.853 31.611 1.00 59.47 78 ALA A O 1
ATOM 635 N N . GLY A 1 79 ? -27.316 -11.985 29.590 1.00 54.75 79 GLY A N 1
ATOM 636 C CA . GLY A 1 79 ? -28.628 -11.434 29.949 1.00 54.75 79 GLY A CA 1
ATOM 637 C C . GLY A 1 79 ? -29.762 -12.461 29.883 1.00 54.75 79 GLY A C 1
ATOM 638 O O . GLY A 1 79 ? -30.722 -12.356 30.640 1.00 54.75 79 GLY A O 1
ATOM 639 N N . SER A 1 80 ? -29.636 -13.478 29.024 1.00 54.69 80 SER A N 1
ATOM 640 C CA . SER A 1 80 ? -30.640 -14.541 28.882 1.00 54.69 80 SER A CA 1
ATOM 641 C C . SER A 1 80 ? -30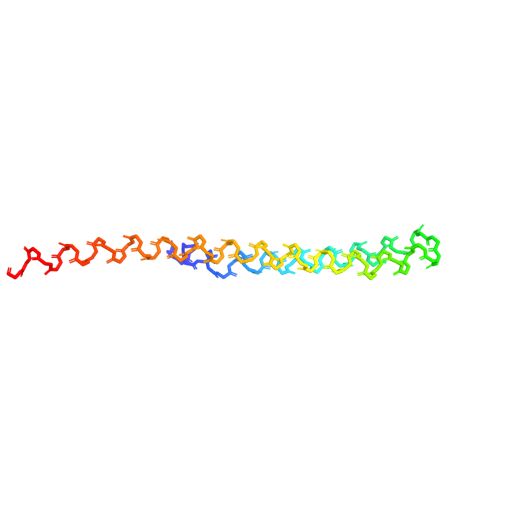.526 -15.651 29.937 1.00 54.69 80 SER A C 1
ATOM 643 O O . SER A 1 80 ? -31.508 -16.353 30.153 1.00 54.69 80 SER A O 1
ATOM 645 N N . GLU A 1 81 ? -29.370 -15.821 30.588 1.00 55.75 81 GLU A N 1
ATOM 646 C CA . GLU A 1 81 ? -29.176 -16.810 31.668 1.00 55.75 81 GLU A CA 1
ATOM 647 C C . GLU A 1 81 ? -29.608 -16.302 33.056 1.00 55.75 81 GLU A C 1
ATOM 649 O O . GLU A 1 81 ? -29.818 -17.109 33.951 1.00 55.75 81 GLU A O 1
ATOM 654 N N . ASN A 1 82 ? -29.778 -14.987 33.251 1.00 51.97 82 ASN A N 1
ATOM 655 C CA . ASN A 1 82 ? -30.204 -14.400 34.535 1.00 51.97 82 ASN A CA 1
ATOM 656 C C . ASN A 1 82 ? -31.711 -14.055 34.575 1.00 51.97 82 ASN A C 1
ATOM 658 O O . ASN A 1 82 ? -32.163 -13.294 35.429 1.00 51.97 82 ASN A O 1
ATOM 662 N N . GLY A 1 83 ? -32.471 -14.559 33.597 1.00 51.38 83 GLY A N 1
ATOM 663 C CA . GLY A 1 83 ? -33.913 -14.351 33.429 1.00 51.38 83 GLY A CA 1
ATOM 664 C C . GLY A 1 83 ? -34.701 -15.650 33.223 1.00 51.38 83 GLY A C 1
ATOM 665 O O . GLY A 1 83 ? -35.806 -15.598 32.682 1.00 51.38 83 GLY A O 1
ATOM 666 N N . GLN A 1 84 ? -34.132 -16.794 33.618 1.00 41.62 84 GLN A N 1
ATOM 667 C CA . GLN A 1 84 ? -34.845 -18.058 33.820 1.00 41.62 84 GLN A CA 1
ATOM 668 C C . GLN A 1 84 ? -34.673 -18.523 35.262 1.00 41.62 84 GLN A C 1
ATOM 670 O O . GLN A 1 84 ? -33.554 -18.360 35.795 1.00 41.62 84 GLN A O 1
#